Protein AF-A0A9E5BZK8-F1 (afdb_monomer_lite)

pLDDT: mean 92.31, std 9.52, range [41.5, 98.19]

Structure (mmCIF, N/CA/C/O backbone):
data_AF-A0A9E5BZK8-F1
#
_entry.id   AF-A0A9E5BZK8-F1
#
loop_
_atom_site.group_PDB
_atom_site.id
_atom_site.type_symbol
_atom_site.label_atom_id
_atom_site.label_alt_id
_atom_site.label_comp_id
_atom_site.label_asym_id
_atom_site.label_entity_id
_atom_site.label_seq_id
_atom_site.pdbx_PDB_ins_code
_atom_site.Cartn_x
_atom_site.Cartn_y
_atom_site.Cartn_z
_atom_site.occupancy
_atom_site.B_iso_or_equiv
_atom_site.auth_seq_id
_atom_site.auth_comp_id
_atom_site.auth_asym_id
_atom_site.auth_atom_id
_atom_site.pdbx_PDB_model_num
ATOM 1 N N . MET A 1 1 ? -16.779 2.412 6.201 1.00 94.25 1 MET A N 1
ATOM 2 C CA . MET A 1 1 ? -15.473 1.805 6.526 1.00 94.25 1 MET A CA 1
ATOM 3 C C . MET A 1 1 ? -14.408 2.460 5.669 1.00 94.25 1 MET A C 1
ATOM 5 O O . MET A 1 1 ? -14.638 2.595 4.470 1.00 94.25 1 MET A O 1
ATOM 9 N N . ARG A 1 2 ? -13.287 2.879 6.263 1.00 97.62 2 ARG A N 1
ATOM 10 C CA . ARG A 1 2 ? -12.142 3.478 5.573 1.00 97.62 2 ARG A CA 1
ATOM 11 C C . ARG A 1 2 ? -10.925 2.561 5.632 1.00 97.62 2 ARG A C 1
ATOM 13 O O . ARG A 1 2 ? -10.506 2.143 6.710 1.00 97.62 2 ARG A O 1
ATOM 20 N N . VAL A 1 3 ? -10.328 2.292 4.477 1.00 98.00 3 VAL A N 1
ATOM 21 C CA . VAL A 1 3 ? -9.182 1.389 4.329 1.00 98.00 3 VAL A CA 1
ATOM 22 C C . VAL A 1 3 ? -8.009 2.134 3.713 1.00 98.00 3 VAL A C 1
ATOM 24 O O . VAL A 1 3 ? -8.147 2.755 2.660 1.00 98.00 3 VAL A O 1
ATOM 27 N N . LEU A 1 4 ? -6.835 2.030 4.337 1.00 98.19 4 LEU A N 1
ATOM 28 C CA . LEU A 1 4 ? -5.581 2.444 3.715 1.00 98.19 4 LEU A CA 1
ATOM 29 C C . LEU A 1 4 ? -4.954 1.248 3.001 1.00 98.19 4 LEU A C 1
ATOM 31 O O . LEU A 1 4 ? -4.424 0.341 3.642 1.00 98.19 4 LEU A O 1
ATOM 35 N N . LYS A 1 5 ? -4.984 1.251 1.671 1.00 97.56 5 LYS A N 1
ATOM 36 C CA . LYS A 1 5 ? -4.365 0.214 0.845 1.00 97.56 5 LYS A CA 1
ATOM 37 C C . LYS A 1 5 ? -2.913 0.575 0.550 1.00 97.56 5 LYS A C 1
ATOM 39 O O . LYS A 1 5 ? -2.648 1.613 -0.049 1.00 97.56 5 LYS A O 1
ATOM 44 N N . VAL A 1 6 ? -1.971 -0.281 0.931 1.00 97.44 6 VAL A N 1
ATOM 45 C CA . VAL A 1 6 ? -0.533 -0.089 0.701 1.00 97.44 6 VAL A CA 1
ATOM 46 C C . VAL A 1 6 ? -0.067 -1.087 -0.349 1.00 97.44 6 VAL A C 1
ATOM 48 O O . VAL A 1 6 ? -0.121 -2.294 -0.126 1.00 97.44 6 VAL A O 1
ATOM 51 N N . THR A 1 7 ? 0.389 -0.600 -1.500 1.00 95.38 7 THR A N 1
ATOM 52 C CA . THR A 1 7 ? 0.753 -1.458 -2.635 1.00 95.38 7 THR A CA 1
ATOM 53 C C . THR A 1 7 ? 1.965 -0.916 -3.380 1.00 95.38 7 THR A C 1
ATOM 55 O O . THR A 1 7 ? 2.139 0.293 -3.520 1.00 95.38 7 THR A O 1
ATOM 58 N N . ASN A 1 8 ? 2.795 -1.811 -3.905 1.00 92.75 8 ASN A N 1
ATOM 59 C CA . ASN A 1 8 ? 3.827 -1.488 -4.891 1.00 92.75 8 ASN A CA 1
ATOM 60 C C . ASN A 1 8 ? 3.417 -1.865 -6.326 1.00 92.75 8 ASN A C 1
ATOM 62 O O . ASN A 1 8 ? 4.226 -1.759 -7.245 1.00 92.75 8 ASN A O 1
ATOM 66 N N . MET A 1 9 ? 2.171 -2.305 -6.512 1.00 90.81 9 MET A N 1
ATOM 67 C CA . MET A 1 9 ? 1.571 -2.698 -7.783 1.00 90.81 9 MET A CA 1
ATOM 68 C C . MET A 1 9 ? 0.328 -1.846 -8.020 1.00 90.81 9 MET A C 1
ATOM 70 O O . MET A 1 9 ? -0.730 -2.096 -7.441 1.00 90.81 9 MET A O 1
ATOM 74 N N . TYR A 1 10 ? 0.473 -0.807 -8.836 1.00 92.81 10 TYR A N 1
ATOM 75 C CA . TYR A 1 10 ? -0.623 0.067 -9.234 1.00 92.81 10 TYR A CA 1
ATOM 76 C C . TYR A 1 10 ? -0.324 0.665 -10.612 1.00 92.81 10 TYR A C 1
ATOM 78 O O . TYR A 1 10 ? 0.849 0.935 -10.895 1.00 92.81 10 TYR A O 1
ATOM 86 N N . PRO A 1 11 ? -1.343 0.872 -11.465 1.00 93.19 11 PRO A N 1
ATOM 87 C CA . PRO A 1 11 ? -1.118 1.402 -12.800 1.00 93.19 11 PRO A CA 1
ATOM 88 C C . PRO A 1 11 ? -0.619 2.847 -12.742 1.00 93.19 11 PRO A C 1
ATOM 90 O O . PRO A 1 11 ? -1.128 3.665 -11.973 1.00 93.19 11 PRO A O 1
ATOM 93 N N . THR A 1 12 ? 0.358 3.152 -13.590 1.00 91.88 12 THR A N 1
ATOM 94 C CA . THR A 1 12 ? 0.872 4.507 -13.847 1.00 91.88 12 THR A CA 1
ATOM 95 C C . THR A 1 12 ? 0.675 4.854 -15.320 1.00 91.88 12 THR A C 1
ATOM 97 O O . THR A 1 12 ? 0.385 3.961 -16.116 1.00 91.88 12 THR A O 1
ATOM 100 N N . GLU A 1 13 ? 0.864 6.118 -15.703 1.00 90.88 13 GLU A N 1
ATOM 101 C CA . GLU A 1 13 ? 0.756 6.555 -17.108 1.00 90.88 13 GLU A CA 1
ATOM 102 C C . GLU A 1 13 ? 1.663 5.724 -18.032 1.00 90.88 13 GLU A C 1
ATOM 104 O O . GLU A 1 13 ? 1.187 5.164 -19.016 1.00 90.88 13 GLU A O 1
ATOM 109 N N . ASP A 1 14 ? 2.922 5.513 -17.636 1.00 92.75 14 ASP A N 1
ATOM 110 C CA . ASP A 1 14 ? 3.884 4.715 -18.413 1.00 92.75 14 ASP A CA 1
ATOM 111 C C . ASP A 1 14 ? 3.646 3.192 -18.350 1.00 92.75 14 ASP A C 1
ATOM 113 O O . ASP A 1 14 ? 4.211 2.430 -19.134 1.00 92.75 14 ASP A O 1
ATOM 117 N N . ARG A 1 15 ? 2.855 2.705 -17.381 1.00 92.56 15 ARG A N 1
ATOM 118 C CA . ARG A 1 15 ? 2.622 1.268 -17.125 1.00 92.56 15 ARG A CA 1
ATOM 119 C C . ARG A 1 15 ? 1.148 1.016 -16.788 1.00 92.56 15 ARG A C 1
ATOM 121 O O . ARG A 1 15 ? 0.826 0.643 -15.654 1.00 92.56 15 ARG A O 1
ATOM 128 N N . PRO A 1 16 ? 0.234 1.170 -17.759 1.00 92.44 16 PRO A N 1
ATOM 129 C CA . PRO A 1 16 ? -1.208 1.156 -17.502 1.00 92.44 16 PRO A CA 1
ATOM 130 C C . PRO A 1 16 ? -1.749 -0.216 -17.075 1.00 92.44 16 PRO A C 1
ATOM 132 O O . PRO A 1 16 ? -2.799 -0.295 -16.441 1.00 92.44 16 PRO A O 1
ATOM 135 N N . HIS A 1 17 ? -1.040 -1.302 -17.394 1.00 92.19 17 HIS A N 1
ATOM 136 C CA . HIS A 1 17 ? -1.440 -2.666 -17.028 1.00 92.19 17 HIS A CA 1
ATOM 137 C C . HIS A 1 17 ? -0.784 -3.172 -15.736 1.00 92.19 17 HIS A C 1
ATOM 139 O O . HIS A 1 17 ? -1.210 -4.187 -15.182 1.00 92.19 17 HIS A O 1
ATOM 145 N N . PHE A 1 18 ? 0.244 -2.485 -15.230 1.00 90.12 18 PHE A N 1
ATOM 146 C CA . PHE A 1 18 ? 0.968 -2.932 -14.045 1.00 90.12 18 PHE A CA 1
ATOM 147 C C . PHE A 1 18 ? 0.077 -2.828 -12.804 1.00 90.12 18 PHE A C 1
ATOM 149 O O . PHE A 1 18 ? -0.411 -1.755 -12.469 1.00 90.12 18 PHE A O 1
ATOM 156 N N . GLY A 1 19 ? -0.167 -3.951 -12.124 1.00 89.62 19 GLY A N 1
ATOM 157 C CA . GLY A 1 19 ? -1.040 -3.972 -10.947 1.00 89.62 19 GLY A CA 1
ATOM 158 C C . GLY A 1 19 ? -2.497 -3.594 -11.234 1.00 89.62 19 GLY A C 1
ATOM 159 O O . GLY A 1 19 ? -3.193 -3.145 -10.326 1.00 89.62 19 GLY A O 1
ATOM 160 N N . ILE A 1 20 ? -2.983 -3.747 -12.475 1.00 92.94 20 ILE A N 1
ATOM 161 C CA . ILE A 1 20 ? -4.353 -3.352 -12.849 1.00 92.94 20 ILE A CA 1
ATOM 162 C C . ILE A 1 20 ? -5.428 -4.058 -12.008 1.00 92.94 20 ILE A C 1
ATOM 164 O O . ILE A 1 20 ? -6.434 -3.443 -11.658 1.00 92.94 20 ILE A O 1
ATOM 168 N N . PHE A 1 21 ? -5.178 -5.303 -11.594 1.00 90.81 21 PHE A N 1
ATOM 169 C CA . PHE A 1 21 ? -6.053 -6.058 -10.693 1.00 90.81 21 PHE A CA 1
ATOM 170 C C . PHE A 1 21 ? -6.223 -5.365 -9.331 1.00 90.81 21 PHE A C 1
ATOM 172 O O . PHE A 1 21 ? -7.325 -5.337 -8.790 1.00 90.81 21 PHE A O 1
ATOM 179 N N . VAL A 1 22 ? -5.171 -4.717 -8.809 1.00 92.50 22 VAL A N 1
ATOM 180 C CA . VAL A 1 22 ? -5.226 -3.958 -7.548 1.00 92.50 22 VAL A CA 1
ATOM 181 C C . VAL A 1 22 ? -6.160 -2.762 -7.688 1.00 92.50 22 VAL A C 1
ATOM 183 O O . VAL A 1 22 ? -6.908 -2.465 -6.756 1.00 92.50 22 VAL A O 1
ATOM 186 N N . ARG A 1 23 ? -6.134 -2.081 -8.843 1.00 95.12 23 ARG A N 1
ATOM 187 C CA . ARG A 1 23 ? -7.062 -0.985 -9.151 1.00 95.12 23 ARG A CA 1
ATOM 188 C C . ARG A 1 23 ? -8.492 -1.500 -9.295 1.00 95.12 23 ARG A C 1
ATOM 190 O O . ARG A 1 23 ? -9.382 -0.919 -8.692 1.00 95.12 23 ARG A O 1
ATOM 197 N N . GLN A 1 24 ? -8.714 -2.580 -10.042 1.00 95.44 24 GLN A N 1
ATOM 198 C CA . GLN A 1 24 ? -10.048 -3.168 -10.228 1.00 95.44 24 GLN A CA 1
ATOM 199 C C . GLN A 1 24 ? -10.688 -3.584 -8.896 1.00 95.44 24 GLN A C 1
ATOM 201 O O . GLN A 1 24 ? -11.850 -3.271 -8.645 1.00 95.44 24 GLN A O 1
ATOM 206 N N . GLU A 1 25 ? -9.921 -4.220 -8.012 1.00 94.62 25 GLU A N 1
ATOM 207 C CA . GLU A 1 25 ? -10.359 -4.544 -6.652 1.00 94.62 25 GLU A CA 1
ATOM 208 C C . GLU A 1 25 ? -10.677 -3.275 -5.843 1.00 94.62 25 GLU A C 1
ATOM 210 O O . GLU A 1 25 ? -11.724 -3.203 -5.204 1.00 94.62 25 GLU A O 1
ATOM 215 N N . THR A 1 26 ? -9.815 -2.249 -5.894 1.00 96.56 26 THR A N 1
ATOM 216 C CA . THR A 1 26 ? -10.059 -0.966 -5.209 1.00 96.56 26 THR A CA 1
ATOM 217 C C . THR A 1 26 ? -11.360 -0.312 -5.677 1.00 96.56 26 THR A C 1
ATOM 219 O O . THR A 1 26 ? -12.150 0.128 -4.845 1.00 96.56 26 THR A O 1
ATOM 222 N N . GLU A 1 27 ? -11.612 -0.262 -6.987 1.00 97.38 27 GLU A N 1
ATOM 223 C CA . GLU A 1 27 ? -12.850 0.308 -7.531 1.00 97.38 27 GLU A CA 1
ATOM 224 C C . GLU A 1 27 ? -14.079 -0.533 -7.167 1.00 97.38 27 GLU A C 1
ATOM 226 O O . GLU A 1 27 ? -15.126 0.018 -6.833 1.00 97.38 27 GLU A O 1
ATOM 231 N N . SER A 1 28 ? -13.942 -1.861 -7.132 1.00 97.25 28 SER A N 1
ATOM 232 C CA . SER A 1 28 ? -15.015 -2.754 -6.680 1.00 97.25 28 SER A CA 1
ATOM 233 C C . SER A 1 28 ? -15.378 -2.486 -5.216 1.00 97.25 28 SER A C 1
ATOM 235 O O . SER A 1 28 ? -16.553 -2.324 -4.896 1.00 97.25 28 SER A O 1
ATOM 237 N N . LEU A 1 29 ? -14.388 -2.343 -4.328 1.00 96.06 29 LEU A N 1
ATOM 238 C CA . LEU A 1 29 ? -14.615 -1.998 -2.918 1.00 96.06 29 LEU A CA 1
ATOM 239 C C . LEU A 1 29 ? -15.274 -0.622 -2.758 1.00 96.06 29 LEU A C 1
ATOM 241 O O . LEU A 1 29 ? -16.214 -0.473 -1.977 1.00 96.06 29 LEU A O 1
ATOM 245 N N . ARG A 1 30 ? -14.827 0.373 -3.532 1.00 97.88 30 ARG A N 1
ATOM 246 C CA . ARG A 1 30 ? -15.442 1.708 -3.552 1.00 97.88 30 ARG A CA 1
ATOM 247 C C . ARG A 1 30 ? -16.899 1.664 -3.996 1.00 97.88 30 ARG A C 1
ATOM 249 O O . ARG A 1 30 ? -17.736 2.312 -3.375 1.00 97.88 30 ARG A O 1
ATOM 256 N N . SER A 1 31 ? -17.221 0.853 -5.006 1.00 98.00 31 SER A N 1
ATOM 257 C CA . SER A 1 31 ? -18.600 0.664 -5.479 1.00 98.00 31 SER A CA 1
ATOM 258 C C . SER A 1 31 ? -19.526 0.051 -4.419 1.00 98.00 31 SER A C 1
ATOM 260 O O . SER A 1 31 ? -20.728 0.300 -4.431 1.00 98.00 31 SER A O 1
ATOM 262 N N . LEU A 1 32 ? -18.958 -0.686 -3.458 1.00 97.44 32 LEU A N 1
ATOM 263 C CA . LEU A 1 32 ? -19.662 -1.256 -2.306 1.00 97.44 32 LEU A CA 1
ATOM 264 C C . LEU A 1 32 ? -19.732 -0.290 -1.105 1.00 97.44 32 LEU A C 1
ATOM 266 O O . LEU A 1 32 ? -20.178 -0.680 -0.028 1.00 97.44 32 LEU A O 1
ATOM 270 N N . GLY A 1 33 ? -19.290 0.964 -1.263 1.00 97.38 33 GLY A N 1
ATOM 271 C CA . GLY A 1 33 ? -19.345 1.996 -0.222 1.00 97.38 33 GLY A CA 1
ATOM 272 C C . GLY A 1 33 ? -18.150 2.014 0.739 1.00 97.38 33 GLY A C 1
ATOM 273 O O . GLY A 1 33 ? -18.214 2.669 1.782 1.00 97.38 33 GLY A O 1
ATOM 274 N N . VAL A 1 34 ? -17.056 1.311 0.423 1.00 97.81 34 VAL A N 1
ATOM 275 C CA . VAL A 1 34 ? -15.809 1.377 1.202 1.00 97.81 34 VAL A CA 1
ATOM 276 C C . VAL A 1 34 ? -14.973 2.572 0.743 1.00 97.81 34 VAL A C 1
ATOM 278 O O . VAL A 1 34 ? -14.657 2.709 -0.436 1.00 97.81 34 VAL A O 1
ATOM 281 N N . ASP A 1 35 ? -14.557 3.424 1.676 1.00 97.69 35 ASP A N 1
ATOM 282 C CA . ASP A 1 35 ? -13.653 4.536 1.380 1.00 97.69 35 ASP A CA 1
ATOM 283 C C . ASP A 1 35 ? -12.206 4.021 1.362 1.00 97.69 35 ASP A C 1
ATOM 285 O O . ASP A 1 35 ? -11.625 3.713 2.404 1.00 97.69 35 ASP A O 1
ATOM 289 N N . VAL A 1 36 ? -11.640 3.847 0.168 1.00 97.94 36 VAL A N 1
ATOM 290 C CA . VAL A 1 36 ? -10.296 3.281 -0.006 1.00 97.94 36 VAL A CA 1
ATOM 291 C C . VAL A 1 36 ? -9.317 4.368 -0.431 1.00 97.94 36 VAL A C 1
ATOM 293 O O . VAL A 1 36 ? -9.383 4.860 -1.561 1.00 97.94 36 VAL A O 1
ATOM 296 N N . ASP A 1 37 ? -8.354 4.672 0.435 1.00 97.56 37 ASP A N 1
ATOM 297 C CA . ASP A 1 37 ? -7.196 5.504 0.117 1.00 97.56 37 ASP A CA 1
ATOM 298 C C . ASP A 1 37 ? -6.033 4.599 -0.327 1.00 97.56 37 ASP A C 1
ATOM 300 O O . ASP A 1 37 ? -5.726 3.599 0.322 1.00 97.56 37 ASP A O 1
ATOM 304 N N . VAL A 1 38 ? -5.362 4.938 -1.434 1.00 97.19 38 VAL A N 1
ATOM 305 C CA . VAL A 1 38 ? -4.228 4.155 -1.957 1.00 97.19 38 VAL A CA 1
ATOM 306 C C . VAL A 1 38 ? -2.909 4.862 -1.641 1.00 97.19 38 VAL A C 1
ATOM 308 O O . VAL A 1 38 ? -2.692 6.027 -1.988 1.00 97.19 38 VAL A O 1
ATOM 311 N N . LEU A 1 39 ? -2.004 4.143 -0.982 1.00 97.12 39 LEU A N 1
ATOM 312 C CA . LEU A 1 39 ? -0.590 4.466 -0.856 1.00 97.12 39 LEU A CA 1
ATOM 313 C C . LEU A 1 39 ? 0.186 3.586 -1.839 1.00 97.12 39 LEU A C 1
ATOM 315 O O . LEU A 1 39 ? 0.540 2.444 -1.536 1.00 97.12 39 LEU A O 1
ATOM 319 N N . PHE A 1 40 ? 0.417 4.127 -3.033 1.00 96.44 40 PHE A N 1
ATOM 320 C CA . PHE A 1 40 ? 1.237 3.479 -4.048 1.00 96.44 40 PHE A CA 1
ATOM 321 C C . PHE A 1 40 ? 2.718 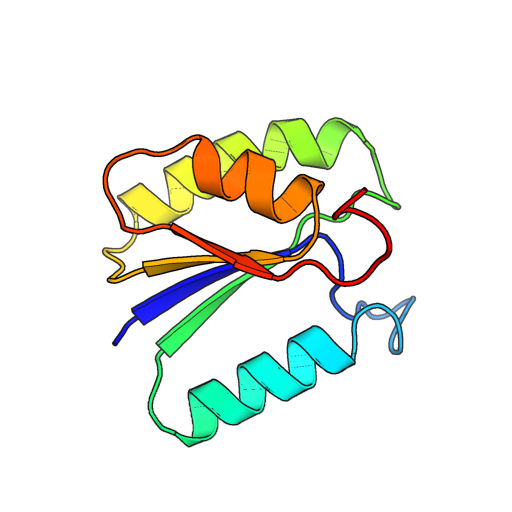3.796 -3.827 1.00 96.44 40 PHE A C 1
ATOM 323 O O . PHE A 1 40 ? 3.106 4.955 -3.678 1.00 96.44 40 PHE A O 1
ATOM 330 N N . ILE A 1 41 ? 3.547 2.756 -3.822 1.00 95.56 41 ILE A N 1
ATOM 331 C CA . ILE A 1 41 ? 4.994 2.856 -3.664 1.00 95.56 41 ILE A CA 1
ATOM 332 C C . ILE A 1 41 ? 5.657 2.334 -4.929 1.00 95.56 41 ILE A C 1
ATOM 334 O O . ILE A 1 41 ? 5.758 1.127 -5.148 1.00 95.56 41 ILE A O 1
ATOM 338 N N . ASP A 1 42 ? 6.158 3.250 -5.751 1.00 93.56 42 ASP A N 1
ATOM 339 C CA . ASP A 1 42 ? 6.819 2.876 -6.994 1.00 93.56 42 ASP A CA 1
ATOM 340 C C . ASP A 1 42 ? 8.252 2.379 -6.757 1.00 93.56 42 ASP A C 1
ATOM 342 O O . ASP A 1 42 ? 9.238 3.115 -6.863 1.00 93.56 42 ASP A O 1
ATOM 346 N N . GLY A 1 43 ? 8.363 1.100 -6.407 1.00 89.25 43 GLY A N 1
ATOM 347 C CA . GLY A 1 43 ? 9.640 0.428 -6.199 1.00 89.25 43 GLY A CA 1
ATOM 348 C C . GLY A 1 43 ? 10.394 0.071 -7.484 1.00 89.25 43 GLY A C 1
ATOM 349 O O . GLY A 1 43 ? 11.537 -0.383 -7.379 1.00 89.25 43 GLY A O 1
ATOM 350 N N . GLN A 1 44 ? 9.779 0.222 -8.667 1.00 87.56 44 GLN A N 1
ATOM 351 C CA . GLN A 1 44 ? 10.483 0.063 -9.947 1.00 87.56 44 GLN A CA 1
ATOM 352 C C . GLN A 1 44 ? 11.217 1.352 -10.324 1.00 87.56 44 GLN A C 1
ATOM 354 O O . GLN A 1 44 ? 12.351 1.276 -10.779 1.00 87.56 44 GLN A O 1
ATOM 359 N N . ALA A 1 45 ? 10.621 2.520 -10.055 1.00 90.00 45 ALA A N 1
ATOM 360 C CA . ALA A 1 45 ? 11.292 3.802 -10.262 1.00 90.00 45 ALA A CA 1
ATOM 361 C C . ALA A 1 45 ? 12.491 3.997 -9.316 1.00 90.00 45 ALA A C 1
ATOM 363 O O . ALA A 1 45 ? 13.533 4.505 -9.719 1.00 90.00 45 ALA A O 1
ATOM 364 N N . SER A 1 46 ? 12.370 3.601 -8.041 1.00 92.88 46 SER A N 1
ATOM 365 C CA . SER A 1 46 ? 13.496 3.630 -7.099 1.00 92.88 46 SER A CA 1
ATOM 366 C C . SER A 1 46 ? 13.243 2.776 -5.862 1.00 92.88 46 SER A C 1
ATOM 368 O O . SER A 1 46 ? 12.203 2.892 -5.214 1.00 92.88 46 SER A O 1
ATOM 370 N N . LYS A 1 47 ? 14.241 1.994 -5.430 1.00 91.38 47 LYS A N 1
ATOM 371 C CA . LYS A 1 47 ? 14.164 1.249 -4.159 1.00 91.38 47 LYS A CA 1
ATOM 372 C C . LYS A 1 47 ? 14.089 2.168 -2.933 1.00 91.38 47 LYS A C 1
ATOM 374 O O . LYS A 1 47 ? 13.480 1.792 -1.935 1.00 91.38 47 LYS A O 1
ATOM 379 N N . LEU A 1 48 ? 14.609 3.396 -3.022 1.00 93.69 48 LEU A N 1
ATOM 380 C CA . LEU A 1 48 ? 14.495 4.397 -1.952 1.00 93.69 48 LEU A CA 1
ATOM 381 C C . LEU A 1 48 ? 13.038 4.812 -1.688 1.00 93.69 48 LEU A C 1
ATOM 383 O O . LEU A 1 48 ? 12.725 5.310 -0.604 1.00 93.69 48 LEU A O 1
ATOM 387 N N . ASN A 1 49 ? 12.123 4.570 -2.633 1.00 93.75 49 ASN A N 1
ATOM 388 C CA . ASN A 1 49 ? 10.706 4.848 -2.432 1.00 93.75 49 ASN A CA 1
ATOM 389 C C . ASN A 1 49 ? 10.080 3.960 -1.352 1.00 93.75 49 ASN A C 1
ATOM 391 O O . ASN A 1 49 ? 9.129 4.404 -0.719 1.00 93.75 49 ASN A O 1
ATOM 395 N N . TYR A 1 50 ? 10.636 2.782 -1.051 1.00 93.31 50 TYR A N 1
ATOM 396 C CA . TYR A 1 50 ? 10.169 1.978 0.083 1.00 93.31 50 TYR A CA 1
ATOM 397 C C . TYR A 1 50 ? 10.455 2.658 1.425 1.00 93.31 50 TYR A C 1
ATOM 399 O O . TYR A 1 50 ? 9.566 2.723 2.270 1.00 93.31 50 TYR A O 1
ATOM 407 N N . LEU A 1 51 ? 11.637 3.267 1.593 1.00 94.12 51 LEU A N 1
ATOM 408 C CA . LEU A 1 51 ? 11.952 4.075 2.781 1.00 94.12 51 LEU A CA 1
ATOM 409 C C . LEU A 1 51 ? 11.006 5.277 2.898 1.00 94.12 51 LEU A C 1
ATOM 411 O O . LEU A 1 51 ? 10.467 5.560 3.969 1.00 94.12 51 LEU A O 1
ATOM 415 N N . ARG A 1 52 ? 10.738 5.954 1.774 1.00 94.44 52 ARG A N 1
ATOM 416 C CA . ARG A 1 52 ? 9.742 7.036 1.718 1.00 94.44 52 ARG A CA 1
ATOM 417 C C . ARG A 1 52 ? 8.325 6.532 2.008 1.00 94.44 52 ARG A C 1
ATOM 419 O O . ARG A 1 52 ? 7.543 7.285 2.581 1.00 94.44 52 ARG A O 1
ATOM 426 N N . GLY A 1 53 ? 8.011 5.289 1.650 1.00 95.69 53 GLY A N 1
ATOM 427 C CA . GLY A 1 53 ? 6.731 4.630 1.894 1.00 95.69 53 GLY A CA 1
ATOM 428 C C . GLY A 1 53 ? 6.400 4.528 3.380 1.00 95.69 53 GLY A C 1
ATOM 429 O O . GLY A 1 53 ? 5.291 4.881 3.767 1.00 95.69 53 GLY A O 1
ATOM 430 N N . TYR A 1 54 ? 7.372 4.180 4.233 1.00 96.31 54 TYR A N 1
ATOM 431 C CA . TYR A 1 54 ? 7.176 4.210 5.690 1.00 96.31 54 TYR A CA 1
ATOM 432 C C . TYR A 1 54 ? 6.820 5.613 6.187 1.00 96.31 54 TYR A C 1
ATOM 434 O O . TYR A 1 54 ? 5.878 5.781 6.956 1.00 96.31 54 TYR A O 1
ATOM 442 N N . ARG A 1 55 ? 7.528 6.651 5.724 1.00 96.62 55 ARG A N 1
ATOM 443 C CA . ARG A 1 55 ? 7.217 8.035 6.118 1.00 96.62 55 ARG A CA 1
ATOM 444 C C . ARG A 1 55 ? 5.811 8.448 5.673 1.00 96.62 55 ARG A C 1
ATOM 446 O O . ARG A 1 55 ? 5.089 9.063 6.453 1.00 96.62 55 ARG A O 1
ATOM 453 N N . GLN A 1 56 ? 5.433 8.103 4.443 1.00 96.81 56 GLN A N 1
ATOM 454 C CA . GLN A 1 56 ? 4.112 8.401 3.888 1.00 96.81 56 GLN A CA 1
ATOM 455 C C . GLN A 1 56 ? 2.997 7.661 4.627 1.00 96.81 56 GLN A C 1
ATOM 457 O O . GLN A 1 56 ? 1.956 8.258 4.881 1.00 96.81 56 GLN A O 1
ATOM 462 N N . LEU A 1 57 ? 3.226 6.413 5.050 1.00 97.38 57 LEU A N 1
ATOM 463 C CA . LEU A 1 57 ? 2.301 5.688 5.919 1.00 97.38 57 LEU A CA 1
ATOM 464 C C . LEU A 1 57 ? 2.001 6.511 7.178 1.00 97.38 57 LEU A C 1
ATOM 466 O O . LEU A 1 57 ? 0.854 6.869 7.419 1.00 97.38 57 LEU A O 1
ATOM 470 N N . TRP A 1 58 ? 3.028 6.901 7.937 1.00 97.00 58 TRP A N 1
ATOM 471 C CA . TRP A 1 58 ? 2.838 7.684 9.164 1.00 97.00 58 TRP A CA 1
ATOM 472 C C . TRP A 1 58 ? 2.230 9.071 8.928 1.00 97.00 58 TRP A C 1
ATOM 474 O O . TRP A 1 58 ? 1.613 9.628 9.832 1.00 97.00 58 TRP A O 1
ATOM 484 N N . GLN A 1 59 ? 2.419 9.672 7.752 1.00 96.69 59 GLN A N 1
ATOM 485 C CA . GLN A 1 59 ? 1.728 10.913 7.379 1.00 96.69 59 GLN A CA 1
ATOM 486 C C . GLN A 1 59 ? 0.229 10.655 7.192 1.00 96.69 59 GLN A C 1
ATOM 488 O O . GLN A 1 59 ? -0.579 11.272 7.880 1.00 96.69 59 GLN A O 1
ATOM 493 N N . ARG A 1 60 ? -0.142 9.654 6.384 1.00 96.81 60 ARG A N 1
ATOM 494 C CA . ARG A 1 60 ? -1.548 9.296 6.137 1.00 96.81 60 ARG A CA 1
ATOM 495 C C . ARG A 1 60 ? -2.288 8.924 7.417 1.00 96.81 60 ARG A C 1
ATOM 497 O O . ARG A 1 60 ? -3.396 9.400 7.621 1.00 96.81 60 ARG A O 1
ATOM 504 N N . LEU A 1 61 ? -1.665 8.127 8.288 1.00 96.12 61 LEU A N 1
ATOM 505 C CA . LEU A 1 61 ? -2.255 7.702 9.566 1.00 96.12 61 LEU A CA 1
ATOM 506 C C . LEU A 1 61 ? -2.421 8.842 10.588 1.00 96.12 61 LEU A C 1
ATOM 508 O O . LEU A 1 61 ? -3.116 8.654 11.586 1.00 96.12 61 LEU A O 1
ATOM 512 N N . ARG A 1 62 ? -1.747 9.984 10.385 1.00 95.62 62 ARG A N 1
ATOM 513 C CA . ARG A 1 62 ? -1.913 11.202 11.198 1.00 95.62 62 ARG A CA 1
ATOM 514 C C . ARG A 1 62 ? -2.949 12.154 10.612 1.00 95.62 62 ARG A C 1
ATOM 516 O O . ARG A 1 62 ? -3.629 12.833 11.366 1.00 95.62 62 ARG A O 1
ATOM 523 N N . GLU A 1 63 ? -3.045 12.214 9.288 1.00 95.38 63 GLU A N 1
ATOM 524 C CA . GLU A 1 63 ? -3.991 13.079 8.575 1.00 95.38 63 GLU A CA 1
ATOM 525 C C . GLU A 1 63 ? -5.426 12.544 8.623 1.00 95.38 63 GLU A C 1
ATOM 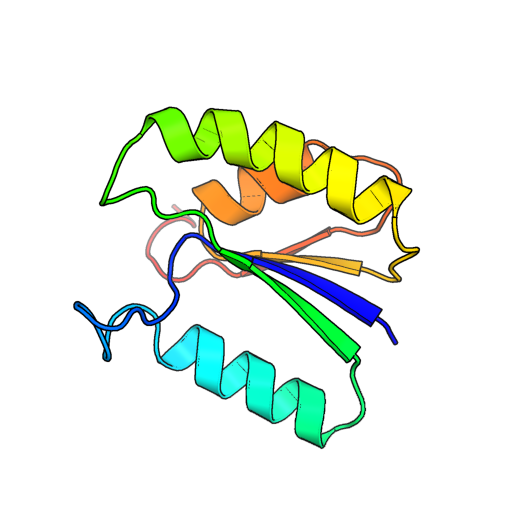527 O O . GLU A 1 63 ? -6.375 13.324 8.567 1.00 95.38 63 GLU A O 1
ATOM 532 N N . ARG A 1 64 ? -5.594 11.217 8.690 1.00 94.44 64 ARG A N 1
ATOM 533 C CA . AR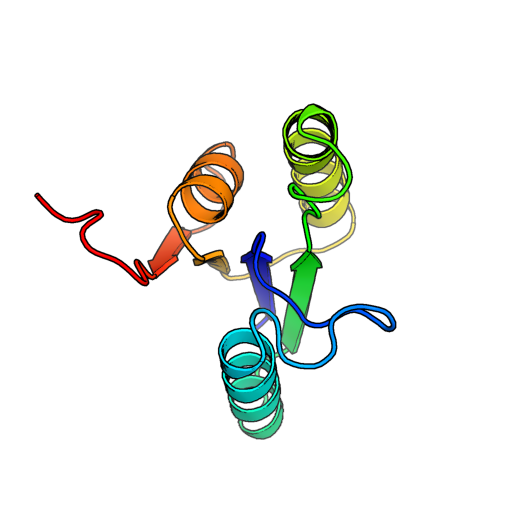G A 1 64 ? -6.898 10.548 8.680 1.00 94.44 64 ARG A CA 1
ATOM 534 C C . ARG A 1 64 ? -6.913 9.331 9.598 1.00 94.44 64 ARG A C 1
ATOM 536 O O . ARG A 1 64 ? -5.901 8.648 9.758 1.00 94.44 64 ARG A O 1
ATOM 543 N N . GLU A 1 65 ? -8.086 9.038 10.147 1.00 96.25 65 GLU A N 1
ATOM 544 C CA . GLU A 1 65 ? -8.348 7.790 10.865 1.00 96.25 65 GLU A CA 1
ATOM 545 C C . GLU A 1 65 ? -8.851 6.715 9.904 1.00 96.25 65 GLU 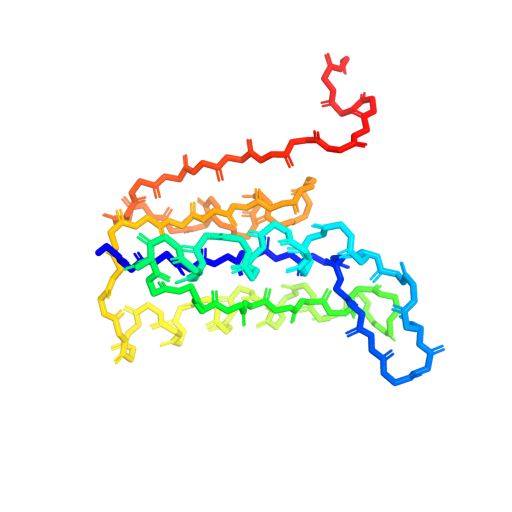A C 1
ATOM 547 O O . GLU A 1 65 ? -9.658 6.998 9.019 1.00 96.25 65 GLU A O 1
ATOM 552 N N . TYR A 1 66 ? -8.366 5.488 10.083 1.00 9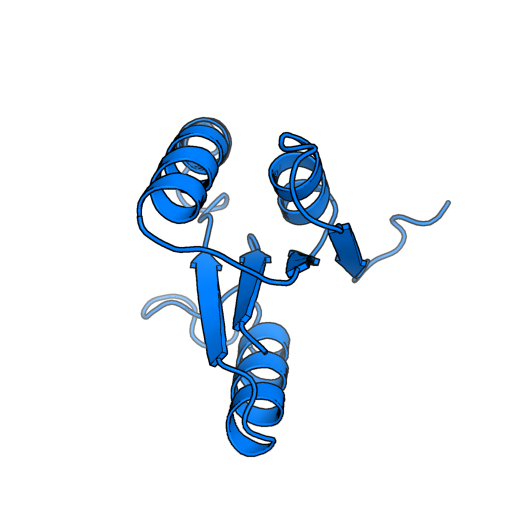7.88 66 TYR A N 1
ATOM 553 C CA . TYR A 1 66 ? -8.714 4.328 9.265 1.00 97.88 66 TYR A CA 1
ATOM 554 C C . TYR A 1 66 ? -9.272 3.214 10.145 1.00 97.88 66 TYR A C 1
ATOM 556 O O . TYR A 1 66 ? -8.934 3.122 11.320 1.00 97.88 66 TYR A O 1
ATOM 564 N N . ASP A 1 67 ? -10.065 2.325 9.558 1.00 97.69 67 ASP A N 1
ATOM 565 C CA . ASP A 1 67 ? -10.533 1.114 10.239 1.00 97.69 67 ASP A CA 1
ATOM 566 C C . ASP A 1 67 ? -9.562 -0.059 10.020 1.00 97.69 67 ASP A C 1
ATOM 568 O O . ASP A 1 67 ? -9.490 -0.986 10.825 1.00 97.69 67 ASP A O 1
ATOM 572 N N . LEU A 1 68 ? -8.815 -0.030 8.909 1.00 97.19 68 LEU A N 1
ATOM 573 C CA . LEU A 1 68 ? -7.957 -1.123 8.455 1.00 97.19 68 LEU A CA 1
ATOM 574 C C . LEU A 1 68 ? -6.814 -0.611 7.565 1.00 97.19 68 LEU A C 1
ATOM 576 O O . LEU A 1 68 ? -7.012 0.275 6.730 1.00 97.19 68 LEU A O 1
ATOM 580 N N . VAL A 1 69 ? -5.637 -1.236 7.675 1.00 97.88 69 VAL A N 1
ATOM 581 C CA . VAL A 1 69 ? -4.553 -1.111 6.688 1.00 97.88 69 VAL A CA 1
ATOM 582 C C . VAL A 1 69 ? -4.438 -2.414 5.894 1.00 97.88 69 VAL A C 1
ATOM 584 O O . VAL A 1 69 ? -4.251 -3.486 6.464 1.00 97.88 69 VAL A O 1
ATOM 587 N N . HIS A 1 70 ? -4.537 -2.335 4.569 1.00 97.44 70 HIS A N 1
ATOM 588 C CA . HIS A 1 70 ? -4.480 -3.493 3.674 1.00 97.44 70 HIS A CA 1
ATOM 589 C C . HIS A 1 70 ? -3.192 -3.473 2.849 1.00 97.44 70 HIS A C 1
ATOM 591 O O . HIS A 1 70 ? -3.057 -2.693 1.908 1.00 97.44 70 HIS A O 1
ATOM 597 N N . GLY A 1 71 ? -2.230 -4.322 3.204 1.00 95.69 71 GLY A N 1
ATOM 598 C CA . GLY A 1 71 ? -0.979 -4.497 2.471 1.00 95.69 71 GLY A CA 1
ATOM 599 C C . GLY A 1 71 ? -1.129 -5.464 1.297 1.00 95.69 71 GLY A C 1
ATOM 600 O O . GLY A 1 71 ? -1.695 -6.543 1.435 1.00 95.69 71 GLY A O 1
ATOM 601 N N . HIS A 1 72 ? -0.602 -5.094 0.136 1.00 90.94 72 HIS A N 1
ATOM 602 C CA . HIS A 1 72 ? -0.545 -5.945 -1.054 1.00 90.94 72 HIS A CA 1
ATOM 603 C C . HIS A 1 72 ? 0.902 -6.320 -1.354 1.00 90.94 72 HIS A C 1
ATOM 605 O O . HIS A 1 72 ? 1.745 -5.425 -1.466 1.00 90.94 72 HIS A O 1
ATOM 611 N N . TYR A 1 73 ? 1.161 -7.622 -1.532 1.00 83.62 73 TYR A N 1
ATOM 612 C CA . TYR A 1 73 ? 2.492 -8.199 -1.785 1.00 83.62 73 TYR A CA 1
ATOM 613 C C . TYR A 1 73 ? 3.470 -8.022 -0.609 1.00 83.62 73 TYR A C 1
ATOM 615 O O . TYR A 1 73 ? 3.209 -7.226 0.299 1.00 83.62 73 TYR A O 1
ATOM 623 N N . ILE A 1 74 ? 4.617 -8.721 -0.608 1.00 84.38 74 ILE A N 1
ATOM 624 C CA . ILE A 1 74 ? 5.582 -8.681 0.518 1.00 84.38 74 ILE A CA 1
ATOM 625 C C . ILE A 1 74 ? 5.916 -7.248 0.961 1.00 84.38 74 ILE A C 1
ATOM 627 O O . ILE A 1 74 ? 5.863 -6.928 2.149 1.00 84.38 74 ILE A O 1
ATOM 631 N N . PHE A 1 75 ? 6.242 -6.356 0.021 1.00 87.06 75 PHE A N 1
ATOM 632 C CA . PHE A 1 75 ? 6.692 -5.008 0.376 1.00 87.06 75 PHE A CA 1
ATOM 633 C C . PHE A 1 75 ? 5.565 -4.108 0.897 1.00 87.06 75 PHE A C 1
ATOM 635 O O . PHE A 1 75 ? 5.795 -3.316 1.813 1.00 87.06 75 PHE A O 1
ATOM 642 N N . GLY A 1 76 ? 4.354 -4.228 0.343 1.00 89.44 76 GLY A N 1
ATOM 643 C CA . GLY A 1 76 ? 3.189 -3.511 0.860 1.00 89.44 76 GLY A CA 1
ATOM 644 C C . GLY A 1 76 ? 2.797 -4.017 2.246 1.00 89.44 76 GLY A C 1
ATOM 645 O O . GLY A 1 76 ? 2.518 -3.212 3.133 1.00 89.44 76 GLY A O 1
ATOM 646 N N . GLY A 1 77 ? 2.870 -5.335 2.461 1.00 91.19 77 GLY A N 1
ATOM 647 C CA . GLY A 1 77 ? 2.662 -5.978 3.758 1.00 91.19 77 GLY A CA 1
ATOM 648 C C . GLY A 1 77 ? 3.667 -5.529 4.820 1.00 91.19 77 GLY A C 1
ATOM 649 O O . GLY A 1 77 ? 3.260 -5.160 5.921 1.00 91.19 77 GLY A O 1
ATOM 650 N N . LEU A 1 78 ? 4.962 -5.478 4.490 1.00 93.38 78 LEU A N 1
ATOM 651 C CA . LEU A 1 78 ? 6.010 -5.038 5.418 1.00 93.38 78 LEU A CA 1
ATOM 652 C C . LEU A 1 78 ? 5.806 -3.584 5.867 1.00 93.38 78 LEU A C 1
ATOM 654 O O . LEU A 1 78 ? 5.908 -3.278 7.054 1.00 93.38 78 LEU A O 1
ATOM 658 N N . ILE A 1 79 ? 5.463 -2.694 4.932 1.00 95.50 79 ILE A N 1
ATOM 659 C CA . ILE A 1 79 ? 5.184 -1.292 5.258 1.00 95.50 79 ILE A CA 1
ATOM 660 C C . ILE A 1 79 ? 3.903 -1.186 6.084 1.00 95.50 79 ILE A C 1
ATOM 662 O O . ILE A 1 79 ? 3.925 -0.559 7.138 1.00 95.50 79 ILE A O 1
ATOM 666 N N . ALA A 1 80 ? 2.817 -1.853 5.684 1.00 95.38 80 ALA A N 1
ATOM 667 C CA . ALA A 1 80 ? 1.570 -1.886 6.451 1.00 95.38 80 ALA A CA 1
ATOM 668 C C . ALA A 1 80 ? 1.765 -2.403 7.890 1.00 95.38 80 ALA A C 1
ATOM 670 O O . ALA A 1 80 ? 1.102 -1.930 8.810 1.00 95.38 80 ALA A O 1
ATOM 671 N N . ARG A 1 81 ? 2.699 -3.338 8.100 1.00 96.19 81 ARG A N 1
ATOM 672 C CA . ARG A 1 81 ? 3.040 -3.920 9.407 1.00 96.19 81 ARG A CA 1
ATOM 673 C C . ARG A 1 81 ? 3.857 -3.014 10.323 1.00 96.19 81 ARG A C 1
ATOM 675 O O . ARG A 1 81 ? 3.948 -3.337 11.507 1.00 96.19 81 ARG A O 1
ATOM 682 N N . ALA A 1 82 ? 4.421 -1.919 9.810 1.00 96.06 82 ALA A N 1
ATOM 683 C CA . ALA A 1 82 ? 5.243 -0.985 10.583 1.00 96.06 82 ALA A CA 1
ATOM 684 C C . ALA A 1 82 ? 4.451 -0.191 11.629 1.00 96.06 82 ALA A C 1
ATOM 686 O O . ALA A 1 82 ? 5.033 0.355 12.563 1.00 96.06 82 ALA A O 1
ATOM 687 N N . GLN A 1 83 ? 3.132 -0.121 11.472 1.00 93.69 83 GLN A N 1
ATOM 688 C CA . GLN A 1 83 ? 2.220 0.458 12.449 1.00 93.69 83 GLN A CA 1
ATOM 689 C C . GLN A 1 83 ? 1.523 -0.656 13.248 1.00 93.69 83 GLN A C 1
ATOM 691 O O . GLN A 1 83 ? 1.326 -1.764 12.748 1.00 93.69 83 GLN A O 1
ATOM 696 N N . THR A 1 84 ? 1.131 -0.357 14.485 1.00 93.62 84 THR A N 1
ATOM 697 C CA . THR A 1 84 ? 0.441 -1.294 15.394 1.00 93.62 84 THR A CA 1
ATOM 698 C C . THR A 1 84 ? -0.929 -0.798 15.858 1.00 93.62 84 THR A C 1
ATOM 700 O O . THR A 1 84 ? -1.603 -1.492 16.612 1.00 93.62 84 THR A O 1
ATOM 703 N N . ARG A 1 85 ? -1.341 0.401 15.429 1.00 95.38 85 ARG A N 1
ATOM 704 C CA . ARG A 1 85 ? -2.571 1.075 15.867 1.00 95.38 85 ARG A CA 1
ATOM 705 C C . ARG A 1 85 ? -3.826 0.473 15.236 1.00 95.38 85 ARG A C 1
ATOM 707 O O . ARG A 1 85 ? -4.855 0.391 15.89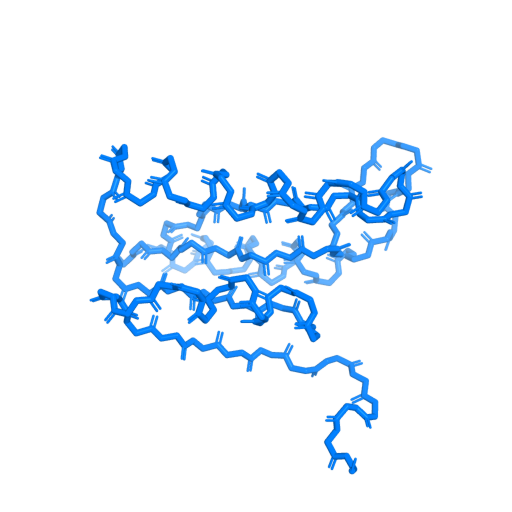4 1.00 95.38 85 ARG A O 1
ATOM 714 N N . TYR A 1 86 ? -3.743 0.093 13.968 1.00 96.88 86 TYR A N 1
ATOM 715 C CA . TYR A 1 86 ? -4.867 -0.382 13.172 1.00 96.88 86 TYR A CA 1
ATOM 716 C C . TYR A 1 86 ? -4.685 -1.860 12.815 1.00 96.88 86 TYR A C 1
ATOM 718 O O . TYR A 1 86 ? -3.543 -2.288 12.598 1.00 96.88 86 TYR A O 1
ATOM 726 N N . PRO A 1 87 ? -5.775 -2.639 12.694 1.00 97.12 87 PRO A N 1
ATOM 727 C CA . PRO A 1 87 ? -5.722 -3.983 12.133 1.00 97.12 87 PRO A CA 1
ATOM 728 C C . PRO A 1 87 ? -5.021 -3.991 10.766 1.00 97.12 87 PRO A C 1
ATOM 730 O O . PRO A 1 87 ? -5.114 -3.025 10.002 1.00 97.12 87 PRO A O 1
ATOM 733 N N . VAL A 1 88 ? -4.316 -5.083 10.457 1.00 97.25 88 VAL A N 1
ATOM 734 C CA . VAL A 1 88 ? -3.586 -5.246 9.193 1.00 97.25 88 VAL A CA 1
ATOM 735 C C . VAL A 1 88 ? -4.049 -6.511 8.485 1.00 97.25 88 VAL A C 1
ATOM 737 O O . VAL A 1 88 ? -3.988 -7.596 9.058 1.00 97.25 88 VAL A O 1
ATOM 740 N N . VAL A 1 89 ? -4.461 -6.371 7.227 1.00 95.94 89 VAL A N 1
ATOM 741 C CA . VAL A 1 89 ? -4.734 -7.485 6.305 1.00 95.94 89 VAL A CA 1
ATOM 742 C C . VAL A 1 89 ? -3.658 -7.476 5.226 1.00 95.94 89 VAL A C 1
ATOM 744 O O . VAL A 1 89 ? -3.281 -6.407 4.747 1.00 95.94 89 VAL A O 1
ATOM 747 N N . ILE A 1 90 ? -3.142 -8.645 4.847 1.00 94.06 90 ILE A N 1
ATOM 748 C CA . ILE A 1 90 ? -2.119 -8.781 3.803 1.00 94.06 90 ILE A CA 1
ATOM 749 C C . ILE A 1 90 ? -2.631 -9.735 2.726 1.00 94.06 90 ILE A C 1
ATOM 751 O O . ILE A 1 90 ? -3.083 -10.833 3.038 1.00 94.06 90 ILE A O 1
ATOM 755 N N . THR A 1 91 ? -2.545 -9.319 1.463 1.00 91.62 91 THR A N 1
ATOM 756 C CA . THR A 1 91 ? -2.810 -10.178 0.302 1.00 91.62 91 THR A CA 1
ATOM 757 C C . THR A 1 91 ? -1.500 -10.508 -0.402 1.00 91.62 91 THR A C 1
ATOM 759 O O . THR A 1 91 ? -0.800 -9.610 -0.878 1.00 91.62 91 THR A O 1
ATOM 762 N N . HIS A 1 92 ? -1.195 -11.801 -0.487 1.00 86.38 92 HIS A N 1
ATOM 763 C CA . HIS A 1 92 ? -0.052 -12.345 -1.216 1.00 86.38 92 HIS A CA 1
ATOM 764 C C . HIS A 1 92 ? -0.463 -12.680 -2.653 1.00 86.38 92 HIS A C 1
ATOM 766 O O . HIS A 1 92 ? -1.459 -13.367 -2.861 1.00 86.38 92 HIS A O 1
ATOM 772 N N . HIS A 1 93 ? 0.294 -12.192 -3.642 1.00 78.31 93 HIS A N 1
ATOM 773 C CA . HIS A 1 93 ? -0.023 -12.357 -5.077 1.00 78.31 93 HIS A CA 1
ATOM 774 C C . HIS A 1 93 ? 0.918 -13.330 -5.808 1.00 78.31 93 HIS A C 1
ATOM 776 O O . HIS A 1 93 ? 0.854 -13.447 -7.028 1.00 78.31 93 HIS A O 1
ATOM 782 N N . GLY A 1 94 ? 1.811 -14.017 -5.091 1.00 71.81 94 GLY A N 1
ATOM 783 C CA . GLY A 1 94 ? 2.811 -14.919 -5.671 1.00 71.81 94 GLY A CA 1
ATOM 784 C C . GLY A 1 94 ? 3.169 -16.088 -4.746 1.00 71.81 94 GLY A C 1
ATOM 785 O O . GLY A 1 94 ? 2.487 -16.288 -3.740 1.00 71.81 94 GLY A O 1
ATOM 786 N N . PRO A 1 95 ? 4.253 -16.837 -5.033 1.00 57.56 95 PRO A N 1
ATOM 787 C CA . PRO A 1 95 ? 4.714 -17.978 -4.230 1.00 57.56 95 PRO A CA 1
ATOM 788 C C . PRO A 1 95 ? 5.322 -17.559 -2.876 1.00 57.56 95 PRO A C 1
ATOM 790 O O . PRO A 1 95 ? 6.149 -18.255 -2.309 1.00 57.56 95 PRO A O 1
ATOM 793 N N . GLU A 1 96 ? 4.914 -16.416 -2.333 1.00 57.38 96 GLU A N 1
ATOM 794 C CA . GLU A 1 96 ? 5.398 -15.819 -1.083 1.00 57.38 96 GLU A CA 1
ATOM 795 C C . GLU A 1 96 ? 4.981 -16.617 0.172 1.00 57.38 96 GLU A C 1
ATOM 797 O O . GLU A 1 96 ? 5.238 -16.178 1.288 1.00 57.38 96 GLU A O 1
ATOM 802 N N . VAL A 1 97 ? 4.309 -17.760 -0.012 1.00 48.91 97 VAL A N 1
ATOM 803 C CA . VAL A 1 97 ? 3.733 -18.619 1.036 1.00 48.91 97 VAL A CA 1
ATOM 804 C C . VAL A 1 97 ? 4.485 -19.961 1.150 1.00 48.91 97 VAL A C 1
ATOM 806 O O . VAL A 1 97 ? 3.913 -20.944 1.611 1.00 48.91 97 VAL A O 1
ATOM 809 N N . PHE A 1 98 ? 5.752 -20.023 0.725 1.00 41.50 98 PHE A N 1
ATOM 810 C CA . PHE A 1 98 ? 6.617 -21.201 0.894 1.00 41.50 98 PHE A CA 1
ATOM 811 C C . PHE A 1 98 ? 7.755 -20.934 1.877 1.00 41.50 98 PHE A C 1
ATOM 813 O O . PHE A 1 98 ? 8.466 -19.920 1.691 1.00 41.50 98 PHE A O 1
#

Foldseek 3Di:
DEEEEFEQFDADPVRRPTNVVVVVVVVVCVVVVYHYDYDHQPVVVHVCSLVVSLVVVVVVVVVDPGQEYEAEAPSSQVSSVVDDPHHYHYDHDDPPPD

Sequence (98 aa):
MRVLKVTNMYPTEDRPHFGIFVRQETESLRSLGVDVDVLFIDGQASKLNYLRGYRQLWQRLREREYDLVHGHYIFGGLIARAQTRYPVVITHHGPEVF

Radius of gyration: 12.87 Å; chains: 1; bounding box: 34×34×34 Å

Secondary structure (DSSP, 8-state):
-EEEEEES---BTTBTTTTHHHHHHHHHHHHTT-EEEEEE--TTT-THHHHHHHHHHHHHHHHS--SEEEEEHHHHHHHHTT--SS-EEEE--SSTT-